Protein AF-A0A2D4M1J5-F1 (afdb_monomer_lite)

Organism: NCBI:txid129469

Radius of gyration: 21.02 Å; chains: 1; bounding box: 48×30×60 Å

Secondary structure (DSSP, 8-state):
--SSPEETTTEESS--TTEESTTS-EEPTTEEEE-GGG-EEEE---TTS-S-B-TTT--B---BTTEESTTS-EE-GGGTEEE-TTSS-EEEEPPTT--------SGGGTT--B--EE---S-TTS--------SS-----

Sequence (141 aa):
NGHSTCINGNVCDQCKNLTTGKQCEACMPGYYGDPTNGGQCTACTCSGHANICHMQTGKCFCTTKGIKGDQCQLCDSENRYLGNPLRGTCYYSLLIDYQFTFSLLQEDDRHHTAINFIANPEQSNKNLDISINASNNFNLN

pLDDT: mean 90.57, std 8.72, range [58.41, 98.25]

Structure (mmCIF, N/CA/C/O backbone):
data_AF-A0A2D4M1J5-F1
#
_entry.id   AF-A0A2D4M1J5-F1
#
loop_
_atom_site.group_PDB
_atom_site.id
_atom_site.type_symbol
_atom_site.label_atom_id
_atom_site.label_alt_id
_atom_site.label_comp_id
_atom_site.label_asym_id
_atom_site.label_entity_id
_atom_site.label_seq_id
_atom_site.pdbx_PDB_ins_code
_atom_site.Cartn_x
_atom_site.Cartn_y
_atom_site.Cartn_z
_atom_site.occupancy
_atom_site.B_iso_or_equiv
_atom_site.auth_seq_id
_atom_site.auth_comp_id
_atom_site.auth_asym_id
_atom_site.auth_atom_id
_atom_site.pdbx_PDB_model_num
ATOM 1 N N . ASN A 1 1 ? 18.818 0.839 -21.828 1.00 90.62 1 ASN A N 1
ATOM 2 C CA . ASN A 1 1 ? 18.581 -0.384 -21.026 1.00 90.62 1 ASN A CA 1
ATOM 3 C C . ASN A 1 1 ? 17.870 -1.525 -21.761 1.00 90.62 1 ASN A C 1
ATOM 5 O O . ASN A 1 1 ? 17.523 -2.501 -21.125 1.00 90.62 1 ASN A O 1
ATOM 9 N N . GLY A 1 2 ? 17.682 -1.475 -23.089 1.00 93.31 2 GLY A N 1
ATOM 10 C CA . GLY A 1 2 ? 17.099 -2.607 -23.836 1.00 93.31 2 GLY A CA 1
ATOM 11 C C . GLY A 1 2 ? 15.567 -2.707 -23.801 1.00 93.31 2 GLY A C 1
ATOM 12 O O . GLY A 1 2 ? 15.004 -3.599 -24.419 1.00 93.31 2 GLY A O 1
ATOM 13 N N . HIS A 1 3 ? 14.885 -1.767 -23.143 1.00 95.25 3 HIS A N 1
ATOM 14 C CA . HIS A 1 3 ? 13.422 -1.756 -23.003 1.00 95.25 3 HIS A CA 1
ATOM 15 C C . HIS A 1 3 ? 12.696 -0.822 -23.976 1.00 95.25 3 HIS A C 1
ATOM 17 O O . HIS A 1 3 ? 11.487 -0.636 -23.871 1.00 95.25 3 HIS A O 1
ATOM 23 N N . SER A 1 4 ? 13.407 -0.197 -24.913 1.00 95.62 4 SER A N 1
ATOM 24 C CA . SER A 1 4 ? 12.814 0.668 -25.934 1.00 95.62 4 SER A CA 1
ATOM 25 C C . SER A 1 4 ? 13.796 0.933 -27.073 1.00 95.62 4 SER A C 1
ATOM 27 O O . SER A 1 4 ? 14.985 0.622 -26.973 1.00 95.62 4 SER A O 1
ATOM 29 N N . THR A 1 5 ? 13.294 1.554 -28.134 1.00 93.88 5 THR A N 1
ATOM 30 C CA . THR A 1 5 ? 14.084 2.208 -29.179 1.00 93.88 5 THR A CA 1
ATOM 31 C C . THR A 1 5 ? 14.416 3.645 -28.771 1.00 93.88 5 THR A C 1
ATOM 33 O O . THR A 1 5 ? 13.634 4.296 -28.078 1.00 93.88 5 THR A O 1
ATOM 36 N N . CYS A 1 6 ? 15.572 4.158 -29.202 1.00 92.81 6 CYS A N 1
ATOM 37 C CA . CYS A 1 6 ? 16.001 5.517 -28.873 1.00 92.81 6 CYS A CA 1
ATOM 38 C C . CYS A 1 6 ? 15.590 6.533 -29.945 1.00 92.81 6 CYS A C 1
ATOM 40 O O . CYS A 1 6 ? 15.810 6.319 -31.136 1.00 92.81 6 CYS A O 1
ATOM 42 N N . ILE A 1 7 ? 15.102 7.682 -29.494 1.00 92.06 7 ILE A N 1
ATOM 43 C CA . ILE A 1 7 ? 15.001 8.932 -30.244 1.00 92.06 7 ILE A CA 1
ATOM 44 C C . ILE A 1 7 ? 16.207 9.813 -29.898 1.00 92.06 7 ILE A C 1
ATOM 46 O O . ILE A 1 7 ? 16.602 9.939 -28.737 1.00 92.06 7 ILE A O 1
ATOM 50 N N . ASN A 1 8 ? 16.829 10.413 -30.917 1.00 86.38 8 ASN A N 1
ATOM 51 C CA . ASN A 1 8 ? 17.991 11.306 -30.772 1.00 86.38 8 ASN A CA 1
ATOM 52 C C . ASN A 1 8 ? 19.175 10.699 -29.982 1.00 86.38 8 ASN A C 1
ATOM 54 O O . ASN A 1 8 ? 19.912 11.412 -29.305 1.00 86.38 8 ASN A O 1
ATOM 58 N N . GLY A 1 9 ? 19.341 9.374 -30.029 1.00 82.88 9 GLY A N 1
ATOM 59 C CA . GLY A 1 9 ? 20.465 8.640 -29.432 1.00 82.88 9 GLY A CA 1
ATOM 60 C C . GLY A 1 9 ? 20.408 8.418 -27.914 1.00 82.88 9 GLY A C 1
ATOM 61 O O . GLY A 1 9 ? 20.893 7.387 -27.461 1.00 82.88 9 GLY A O 1
ATOM 62 N N . ASN A 1 10 ? 19.778 9.310 -27.138 1.00 86.44 10 ASN A N 1
ATOM 63 C CA . ASN A 1 10 ? 19.905 9.317 -25.667 1.00 86.44 10 ASN A CA 1
ATOM 64 C C . ASN A 1 10 ? 18.586 9.255 -24.881 1.00 86.44 10 ASN A C 1
ATOM 66 O O . ASN A 1 10 ? 18.630 9.170 -23.650 1.00 86.44 10 ASN A O 1
ATOM 70 N N . VAL A 1 11 ? 17.436 9.315 -25.555 1.00 93.88 11 VAL A N 1
ATOM 71 C CA . VAL A 1 11 ? 16.108 9.244 -24.929 1.00 93.88 11 VAL A CA 1
ATOM 72 C C . VAL A 1 11 ? 15.339 8.084 -25.547 1.00 93.88 11 VAL A C 1
ATOM 74 O O . VAL A 1 11 ? 15.359 7.903 -26.759 1.00 93.88 11 VAL A O 1
ATOM 77 N N . CYS A 1 12 ? 14.681 7.276 -24.731 1.00 94.31 12 CYS A N 1
ATOM 78 C CA . CYS A 1 12 ? 13.797 6.214 -25.185 1.00 94.31 12 CYS A CA 1
ATOM 79 C C . CYS A 1 12 ? 12.442 6.790 -25.612 1.00 94.31 12 CYS A C 1
ATOM 81 O O . CYS A 1 12 ? 11.913 7.674 -24.945 1.00 94.31 12 CYS A O 1
ATOM 83 N N . ASP A 1 13 ? 11.887 6.279 -26.712 1.00 93.94 13 ASP A N 1
ATOM 84 C CA . ASP A 1 13 ? 10.590 6.722 -27.241 1.00 93.94 13 ASP A CA 1
ATOM 85 C C . ASP A 1 13 ? 9.433 6.279 -26.329 1.00 93.94 13 ASP A C 1
ATOM 87 O O . ASP A 1 13 ? 8.731 7.097 -25.738 1.00 93.94 13 ASP A O 1
ATOM 91 N N . GLN A 1 14 ? 9.287 4.964 -26.134 1.00 94.88 14 GLN A N 1
ATOM 92 C CA . GLN A 1 14 ? 8.282 4.382 -25.241 1.00 94.88 14 GLN A CA 1
ATOM 93 C C . GLN A 1 14 ? 8.851 3.181 -24.493 1.00 94.88 14 GLN A C 1
ATOM 95 O O . GLN A 1 14 ? 9.169 2.151 -25.099 1.00 94.88 14 GLN A O 1
ATOM 100 N N . CYS A 1 15 ? 8.989 3.303 -23.175 1.00 95.88 15 CYS A N 1
ATOM 101 C CA . CYS A 1 15 ? 9.486 2.218 -22.338 1.00 95.88 15 CYS A CA 1
ATOM 102 C C . CYS A 1 15 ? 8.524 1.025 -22.305 1.00 95.88 15 CYS A C 1
ATOM 104 O O . CYS A 1 15 ? 7.307 1.179 -22.208 1.00 95.88 15 CYS A O 1
ATOM 106 N N . LYS A 1 16 ? 9.092 -0.181 -22.392 1.00 96.06 16 LYS A N 1
ATOM 107 C CA . LYS A 1 16 ? 8.394 -1.471 -22.305 1.00 96.06 16 LYS A CA 1
ATOM 108 C C . LYS A 1 16 ? 8.832 -2.215 -21.041 1.00 96.06 16 LYS A C 1
ATOM 110 O O . LYS A 1 16 ? 9.585 -1.687 -20.231 1.00 96.06 16 LYS A O 1
ATOM 115 N N . ASN A 1 17 ? 8.347 -3.441 -20.844 1.00 96.44 17 ASN A N 1
ATOM 116 C CA . ASN A 1 17 ? 8.742 -4.302 -19.718 1.00 96.44 17 ASN A CA 1
ATOM 117 C C . ASN A 1 17 ? 8.581 -3.649 -18.333 1.00 96.44 17 ASN A C 1
ATOM 119 O O . ASN A 1 17 ? 9.387 -3.892 -17.443 1.00 96.44 17 ASN A O 1
ATOM 123 N N . LEU A 1 18 ? 7.524 -2.846 -18.149 1.00 97.31 18 LEU A N 1
ATOM 124 C CA . LEU A 1 18 ? 7.174 -2.252 -16.851 1.00 97.31 18 LEU A CA 1
ATOM 125 C C . LEU A 1 18 ? 8.237 -1.259 -16.342 1.00 97.31 18 LEU A C 1
ATOM 127 O O . LEU A 1 18 ? 8.385 -1.048 -15.138 1.00 97.31 18 LEU A O 1
ATOM 131 N N . THR A 1 19 ? 8.968 -0.637 -17.271 1.00 97.12 19 THR A N 1
ATOM 132 C CA . THR A 1 19 ? 10.009 0.354 -16.987 1.00 97.12 19 THR A CA 1
ATOM 133 C C . THR A 1 19 ? 9.559 1.778 -17.306 1.00 97.12 19 THR A C 1
ATOM 135 O O . THR A 1 19 ? 8.595 2.009 -18.035 1.00 97.12 19 THR A O 1
ATOM 138 N N . THR A 1 20 ? 10.259 2.750 -16.737 1.00 96.00 20 THR A N 1
ATOM 139 C CA . THR A 1 20 ? 10.050 4.187 -16.901 1.00 96.00 20 THR A CA 1
ATOM 140 C C . THR A 1 20 ? 11.387 4.927 -16.794 1.00 96.00 20 THR A C 1
ATOM 142 O O . THR A 1 20 ? 12.423 4.327 -16.499 1.00 96.00 20 THR A O 1
ATOM 145 N N . GLY A 1 21 ? 11.368 6.236 -17.031 1.00 94.44 21 GLY A N 1
ATOM 146 C CA . GLY A 1 21 ? 12.560 7.082 -17.086 1.00 94.44 21 GLY A CA 1
ATOM 147 C C . GLY A 1 21 ? 12.994 7.389 -18.517 1.00 94.44 21 GLY A C 1
ATOM 148 O O . GLY A 1 21 ? 12.448 6.858 -19.485 1.00 94.44 21 GLY A O 1
ATOM 149 N N . LYS A 1 22 ? 13.973 8.287 -18.666 1.00 94.81 22 LYS A N 1
ATOM 150 C CA . LYS A 1 22 ? 14.402 8.769 -19.994 1.00 94.81 22 LYS A CA 1
ATOM 151 C C . LYS A 1 22 ? 15.084 7.680 -20.813 1.00 94.81 22 LYS A C 1
ATOM 153 O O . LYS A 1 22 ? 15.103 7.768 -22.034 1.00 94.81 22 LYS A O 1
ATOM 158 N N . GLN A 1 23 ? 15.662 6.689 -20.153 1.00 95.12 23 GLN A N 1
ATOM 159 C CA . GLN A 1 23 ? 16.407 5.577 -20.734 1.00 95.12 23 GLN A CA 1
ATOM 160 C C . GLN A 1 23 ? 15.829 4.222 -20.307 1.00 95.12 23 GLN A C 1
ATOM 162 O O . GLN A 1 23 ? 16.497 3.187 -20.454 1.00 95.12 23 GLN A O 1
ATOM 167 N N . CYS A 1 24 ? 14.599 4.223 -19.780 1.00 96.00 24 CYS A N 1
ATOM 168 C CA . CYS A 1 24 ? 13.944 3.056 -19.202 1.00 96.00 24 CYS A CA 1
ATOM 169 C C . CYS A 1 24 ? 14.791 2.408 -18.092 1.00 96.00 24 CYS A C 1
ATOM 171 O O . CYS A 1 24 ? 15.005 1.198 -18.075 1.00 96.00 24 CYS A O 1
ATOM 173 N N . GLU A 1 25 ? 15.374 3.249 -17.242 1.00 94.94 25 GLU A N 1
ATOM 174 C CA . GLU A 1 25 ? 16.341 2.916 -16.193 1.00 94.94 25 GLU A CA 1
ATOM 175 C C . GLU A 1 25 ? 15.702 2.610 -14.831 1.00 94.94 25 GLU A C 1
ATOM 177 O O . GLU A 1 25 ? 16.400 2.199 -13.908 1.00 94.94 25 GLU A O 1
ATOM 182 N N . ALA A 1 26 ? 14.391 2.804 -14.693 1.00 96.38 26 ALA A N 1
ATOM 183 C CA . ALA A 1 26 ? 13.652 2.582 -13.456 1.00 96.38 26 ALA A CA 1
ATOM 184 C C . ALA A 1 26 ? 12.416 1.711 -13.700 1.00 96.38 26 ALA A C 1
ATOM 186 O O . ALA A 1 26 ? 11.881 1.682 -14.805 1.00 96.38 26 ALA A O 1
ATOM 187 N N . CYS A 1 27 ? 11.926 1.030 -12.668 1.00 97.94 27 CYS A N 1
ATOM 188 C CA . CYS A 1 27 ? 10.625 0.368 -12.728 1.00 97.94 27 CYS A CA 1
ATOM 189 C C . CYS A 1 27 ? 9.482 1.382 -12.585 1.00 97.94 27 CYS A C 1
ATOM 191 O O . CYS A 1 27 ? 9.610 2.393 -11.889 1.00 97.94 27 CYS A O 1
ATOM 193 N N . MET A 1 28 ? 8.357 1.123 -13.253 1.00 97.25 28 MET A N 1
ATOM 194 C CA . MET A 1 28 ? 7.131 1.911 -13.090 1.00 97.25 28 MET A CA 1
ATOM 195 C C . MET A 1 28 ? 6.616 1.845 -11.638 1.00 97.25 28 MET A C 1
ATOM 197 O O . MET A 1 28 ? 6.840 0.840 -10.962 1.00 97.25 28 MET A O 1
ATOM 201 N N . PRO A 1 29 ? 5.869 2.856 -11.149 1.00 96.38 29 PRO A N 1
ATOM 202 C CA . PRO A 1 29 ? 5.198 2.769 -9.852 1.00 96.38 29 PRO A CA 1
ATOM 203 C C . PRO A 1 29 ? 4.342 1.500 -9.739 1.00 96.38 29 PRO A C 1
ATOM 205 O O . PRO A 1 29 ? 3.593 1.174 -10.659 1.00 96.38 29 PRO A O 1
ATOM 208 N N . GLY A 1 30 ? 4.464 0.787 -8.617 1.00 97.44 30 GLY A N 1
ATOM 209 C CA . GLY A 1 30 ? 3.832 -0.526 -8.427 1.00 97.44 30 GLY A CA 1
ATOM 210 C C . GLY A 1 30 ? 4.672 -1.714 -8.911 1.00 97.44 30 GLY A C 1
ATOM 211 O O . GLY A 1 30 ? 4.234 -2.859 -8.795 1.00 97.44 30 GLY A O 1
ATOM 212 N N . TYR A 1 31 ? 5.892 -1.462 -9.392 1.00 98.12 31 TYR A N 1
ATOM 213 C CA . TYR A 1 31 ? 6.861 -2.479 -9.786 1.00 98.12 31 TYR A CA 1
ATOM 214 C C . TYR A 1 31 ? 8.237 -2.187 -9.181 1.00 98.12 31 TYR A C 1
ATOM 216 O O . TYR A 1 31 ? 8.577 -1.033 -8.909 1.00 98.12 31 TYR A O 1
ATOM 224 N N . TYR A 1 32 ? 9.039 -3.232 -8.985 1.00 98.25 32 TYR A N 1
ATOM 225 C CA . TYR A 1 32 ? 10.384 -3.126 -8.429 1.00 98.25 32 TYR A CA 1
ATOM 226 C C . TYR A 1 32 ? 11.385 -4.070 -9.099 1.00 98.25 32 TYR A C 1
ATOM 228 O O . TYR A 1 32 ? 11.005 -5.089 -9.678 1.00 98.25 32 TYR A O 1
ATOM 236 N N . GLY A 1 33 ? 12.667 -3.729 -9.001 1.00 97.19 33 GLY A N 1
ATOM 237 C CA . GLY A 1 33 ? 13.775 -4.511 -9.538 1.00 97.19 33 GLY A CA 1
ATOM 238 C C . GLY A 1 33 ? 14.897 -3.619 -10.059 1.00 97.19 33 GLY A C 1
ATOM 239 O O . GLY A 1 33 ? 14.938 -2.419 -9.786 1.00 97.19 33 GLY A O 1
ATOM 240 N N . ASP A 1 34 ? 15.793 -4.222 -10.833 1.00 96.81 34 ASP A N 1
ATOM 241 C CA . ASP A 1 34 ? 16.838 -3.518 -11.569 1.00 96.81 34 ASP A CA 1
ATOM 242 C C . ASP A 1 34 ? 16.622 -3.755 -13.074 1.00 96.81 34 ASP A C 1
ATOM 244 O O . ASP A 1 34 ? 16.853 -4.869 -13.550 1.00 96.81 34 ASP A O 1
ATOM 248 N N . PRO A 1 35 ? 16.133 -2.752 -13.827 1.00 95.88 35 PRO A N 1
ATOM 249 C CA . PRO A 1 35 ? 15.925 -2.861 -15.269 1.00 95.88 35 PRO A CA 1
ATOM 250 C C . PRO A 1 35 ? 17.184 -2.535 -16.083 1.00 95.88 35 PRO A C 1
ATOM 252 O O . PRO A 1 35 ? 17.145 -2.498 -17.314 1.00 95.88 35 PRO A O 1
ATOM 255 N N . THR A 1 36 ? 18.318 -2.238 -15.449 1.00 94.75 36 THR A N 1
ATOM 256 C CA . THR A 1 36 ? 19.525 -1.910 -16.207 1.00 94.75 36 THR A CA 1
ATOM 257 C C . THR A 1 36 ? 20.011 -3.116 -17.011 1.00 94.75 36 THR A C 1
ATOM 259 O O . THR A 1 36 ? 19.798 -4.270 -16.647 1.00 94.75 36 THR A O 1
ATOM 262 N N . ASN A 1 37 ? 20.632 -2.855 -18.165 1.00 93.56 37 ASN A N 1
ATOM 263 C CA . ASN A 1 37 ? 21.205 -3.898 -19.030 1.00 93.56 37 ASN A CA 1
ATOM 264 C C . ASN A 1 37 ? 20.236 -5.038 -19.425 1.00 93.56 37 ASN A C 1
ATOM 266 O O . ASN A 1 37 ? 20.665 -6.174 -19.617 1.00 93.56 37 ASN A O 1
ATOM 270 N N . GLY A 1 38 ? 18.941 -4.745 -19.586 1.00 92.19 38 GLY A N 1
ATOM 271 C CA . GLY A 1 38 ? 17.928 -5.743 -19.950 1.00 92.19 38 GLY A CA 1
ATOM 272 C C . GLY A 1 38 ? 17.386 -6.548 -18.765 1.00 92.19 38 GLY A C 1
ATOM 273 O O . GLY A 1 38 ? 16.747 -7.585 -18.975 1.00 92.19 38 GLY A O 1
ATOM 274 N N . GLY A 1 39 ? 17.635 -6.082 -17.538 1.00 95.62 39 GLY A N 1
ATOM 275 C CA . GLY A 1 39 ? 17.029 -6.608 -16.322 1.00 95.62 39 GLY A CA 1
ATOM 276 C C . GLY A 1 39 ? 15.500 -6.503 -16.314 1.00 95.62 39 GLY A C 1
ATOM 277 O O . GLY A 1 39 ? 14.867 -6.153 -17.308 1.00 95.62 39 GLY A O 1
ATOM 278 N N . GLN A 1 40 ? 14.866 -6.887 -15.211 1.00 95.31 40 GLN A N 1
ATOM 279 C CA . GLN A 1 40 ? 13.413 -7.078 -15.171 1.00 95.31 40 GLN A CA 1
ATOM 280 C C . GLN A 1 40 ? 12.785 -6.384 -13.968 1.00 95.31 40 GLN A C 1
ATOM 282 O O . GLN A 1 40 ? 13.354 -6.344 -12.878 1.00 95.31 40 GLN A O 1
ATOM 287 N N . CYS A 1 41 ? 11.566 -5.897 -14.178 1.00 97.81 41 CYS A N 1
ATOM 288 C CA . CYS A 1 41 ? 10.712 -5.340 -13.142 1.00 97.81 41 CYS A CA 1
ATOM 289 C C . CYS A 1 41 ? 9.606 -6.336 -12.786 1.00 97.81 41 CYS A C 1
ATOM 291 O O . CYS A 1 41 ? 8.980 -6.931 -13.664 1.00 97.81 41 CYS A O 1
ATOM 293 N N . THR A 1 42 ? 9.347 -6.491 -11.491 1.00 97.12 42 THR A N 1
ATOM 294 C CA . THR A 1 42 ? 8.327 -7.393 -10.942 1.00 97.12 42 THR A CA 1
ATOM 295 C C . THR A 1 42 ? 7.269 -6.588 -10.201 1.00 97.12 42 THR A C 1
ATOM 297 O O . THR A 1 42 ? 7.582 -5.568 -9.592 1.00 97.12 42 THR A O 1
ATOM 300 N N . ALA A 1 43 ? 6.008 -7.016 -10.257 1.00 97.69 43 ALA A N 1
ATOM 301 C CA . ALA A 1 43 ? 4.925 -6.345 -9.544 1.00 97.69 43 ALA A CA 1
ATOM 302 C C . ALA A 1 43 ? 5.137 -6.395 -8.023 1.00 97.69 43 ALA A C 1
ATOM 304 O O . ALA A 1 43 ? 5.553 -7.418 -7.472 1.00 97.69 43 ALA A O 1
ATOM 305 N N . CYS A 1 44 ? 4.817 -5.299 -7.335 1.00 97.62 44 CYS A N 1
ATOM 306 C CA . CYS A 1 44 ? 4.796 -5.271 -5.877 1.00 97.62 44 CYS A CA 1
ATOM 307 C C . CYS A 1 44 ? 3.788 -6.302 -5.341 1.00 97.62 44 CYS A C 1
ATOM 309 O O . CYS A 1 44 ? 2.672 -6.416 -5.846 1.00 97.62 44 CYS A O 1
ATOM 311 N N . THR A 1 45 ? 4.154 -7.016 -4.278 1.00 97.12 45 THR A N 1
ATOM 312 C CA . THR A 1 45 ? 3.253 -7.949 -3.585 1.00 97.12 45 THR A CA 1
ATOM 313 C C . THR A 1 45 ? 3.051 -7.461 -2.159 1.00 97.12 45 THR A C 1
ATOM 315 O O . THR A 1 45 ? 3.902 -7.684 -1.307 1.00 97.12 45 THR A O 1
ATOM 318 N N . CYS A 1 46 ? 1.937 -6.771 -1.906 1.00 97.75 46 CYS A N 1
ATOM 319 C CA . CYS A 1 46 ? 1.705 -6.049 -0.648 1.00 97.75 46 CYS A CA 1
ATOM 320 C C . CYS A 1 46 ? 0.475 -6.533 0.130 1.00 97.75 46 CYS A C 1
ATOM 322 O O . CYS A 1 46 ? -0.175 -5.746 0.815 1.00 97.75 46 CYS A O 1
ATOM 324 N N . SER A 1 47 ? 0.107 -7.807 -0.020 1.00 97.38 47 SER A N 1
ATOM 325 C CA . SER A 1 47 ? -0.999 -8.442 0.720 1.00 97.38 47 SER A CA 1
ATOM 326 C C . SER A 1 47 ? -2.346 -7.699 0.649 1.00 97.38 47 SER A C 1
ATOM 328 O O . SER A 1 47 ? -3.161 -7.819 1.554 1.00 97.38 47 SER A O 1
ATOM 330 N N . GLY A 1 48 ? -2.584 -6.907 -0.404 1.00 96.31 48 GLY A N 1
ATOM 331 C CA . GLY A 1 48 ? -3.789 -6.078 -0.553 1.00 96.31 48 GLY A CA 1
ATOM 332 C C . GLY A 1 48 ? -3.793 -4.768 0.250 1.00 96.31 48 GLY A C 1
ATOM 333 O O . GLY A 1 48 ? -4.756 -4.015 0.161 1.00 96.31 48 GLY A O 1
ATOM 334 N N . HIS A 1 49 ? -2.719 -4.465 0.986 1.00 96.94 49 HIS A N 1
ATOM 335 C CA . HIS A 1 49 ? -2.603 -3.293 1.872 1.00 96.94 49 HIS A CA 1
ATOM 336 C C . HIS A 1 49 ? -1.674 -2.198 1.334 1.00 96.94 49 HIS A C 1
ATOM 338 O O . HIS A 1 49 ? -1.362 -1.244 2.044 1.00 96.94 49 HIS A O 1
ATOM 344 N N . ALA A 1 50 ? -1.208 -2.334 0.091 1.00 96.81 50 ALA A N 1
ATOM 345 C CA . ALA A 1 50 ? -0.581 -1.273 -0.690 1.00 96.81 50 ALA A CA 1
ATOM 346 C C . ALA A 1 50 ? -0.585 -1.634 -2.181 1.00 96.81 50 ALA A C 1
ATOM 348 O O . ALA A 1 50 ? -0.625 -2.807 -2.545 1.00 96.81 50 ALA A O 1
ATOM 349 N N . ASN A 1 51 ? -0.477 -0.619 -3.038 1.00 95.62 51 ASN A N 1
ATOM 350 C CA . ASN A 1 51 ? -0.285 -0.795 -4.485 1.00 95.62 51 ASN A CA 1
ATOM 351 C C . ASN A 1 51 ? 1.081 -0.288 -4.965 1.00 95.62 51 ASN A C 1
ATOM 353 O O . ASN A 1 51 ? 1.460 -0.515 -6.109 1.00 95.62 51 ASN A O 1
ATOM 357 N N . ILE A 1 52 ? 1.812 0.426 -4.106 1.00 96.00 52 ILE A N 1
ATOM 358 C CA . ILE A 1 52 ? 3.110 1.020 -4.419 1.00 96.00 52 ILE A CA 1
ATOM 359 C C . ILE A 1 52 ? 4.130 0.478 -3.419 1.00 96.00 52 ILE A C 1
ATOM 361 O O . ILE A 1 52 ? 3.857 0.366 -2.222 1.00 96.00 52 ILE A O 1
ATOM 365 N N . CYS A 1 53 ? 5.312 0.153 -3.925 1.00 96.81 53 CYS A N 1
ATOM 366 C CA . CYS A 1 53 ? 6.457 -0.268 -3.140 1.00 96.81 53 CYS A CA 1
ATOM 367 C C . CYS A 1 53 ? 7.720 0.453 -3.611 1.00 96.81 53 CYS A C 1
ATOM 369 O O . CYS A 1 53 ? 7.733 1.123 -4.648 1.00 96.81 53 CYS A O 1
ATOM 371 N N . HIS A 1 54 ? 8.787 0.327 -2.834 1.00 96.25 54 HIS A N 1
ATOM 372 C CA . HIS A 1 54 ? 10.086 0.873 -3.176 1.00 96.25 54 HIS A CA 1
ATOM 373 C C . HIS A 1 54 ? 10.632 0.209 -4.451 1.00 96.25 54 HIS A C 1
ATOM 375 O O . HIS A 1 54 ? 10.809 -1.008 -4.502 1.00 96.25 54 HIS A O 1
ATOM 381 N N . MET A 1 55 ? 10.947 1.024 -5.460 1.00 94.94 55 MET A N 1
ATOM 382 C CA . MET A 1 55 ? 11.263 0.600 -6.834 1.00 94.94 55 MET A CA 1
ATOM 383 C C . MET A 1 55 ? 12.477 -0.332 -6.986 1.00 94.94 55 MET A C 1
ATOM 385 O O . MET A 1 55 ? 12.631 -0.954 -8.028 1.00 94.94 55 MET A O 1
ATOM 389 N N . GLN A 1 56 ? 13.341 -0.445 -5.977 1.00 92.94 56 GLN A N 1
ATOM 390 C CA . GLN A 1 56 ? 14.510 -1.340 -6.013 1.00 92.94 56 GLN A CA 1
ATOM 391 C C . GLN A 1 56 ? 14.348 -2.560 -5.105 1.00 92.94 56 GLN A C 1
ATOM 393 O O . GLN A 1 56 ? 14.775 -3.654 -5.451 1.00 92.94 56 GLN A O 1
ATOM 398 N N . THR A 1 57 ? 13.737 -2.382 -3.932 1.00 95.88 57 THR A N 1
ATOM 399 C CA . THR A 1 57 ? 13.722 -3.409 -2.877 1.00 95.88 57 THR A CA 1
ATOM 400 C C . THR A 1 57 ? 12.406 -4.171 -2.812 1.00 95.88 57 THR A C 1
ATOM 402 O O . THR A 1 57 ? 12.355 -5.232 -2.203 1.00 95.88 57 THR A O 1
ATOM 405 N N . GLY A 1 58 ? 11.333 -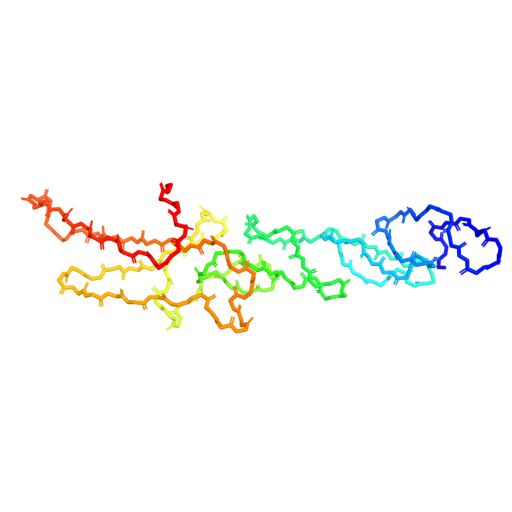3.632 -3.395 1.00 96.62 58 GLY A N 1
ATOM 406 C CA . GLY A 1 58 ? 10.000 -4.226 -3.318 1.00 96.62 58 GLY A CA 1
ATOM 407 C C . GLY A 1 58 ? 9.277 -3.986 -1.995 1.00 96.62 58 GLY A C 1
ATOM 408 O O . GLY A 1 58 ? 8.141 -4.428 -1.844 1.00 96.62 58 GLY A O 1
ATOM 409 N N . LYS A 1 59 ? 9.889 -3.260 -1.047 1.00 97.19 59 LYS A N 1
ATOM 410 C CA . LYS A 1 59 ? 9.285 -2.965 0.256 1.00 97.19 59 LYS A CA 1
ATOM 411 C C . LYS A 1 59 ? 8.052 -2.077 0.101 1.00 97.19 59 LYS A C 1
ATOM 413 O O . LYS A 1 59 ? 8.147 -0.965 -0.419 1.00 97.19 59 LYS A O 1
ATOM 418 N N . CYS A 1 60 ? 6.908 -2.570 0.546 1.00 97.31 60 CYS A N 1
ATOM 419 C CA . CYS A 1 60 ? 5.617 -1.923 0.379 1.00 97.31 60 CYS A CA 1
ATOM 420 C C . CYS A 1 60 ? 5.444 -0.685 1.259 1.00 97.31 60 CYS A C 1
ATOM 422 O O . CYS A 1 60 ? 5.883 -0.637 2.409 1.00 97.31 60 CYS A O 1
ATOM 424 N N . PHE A 1 61 ? 4.730 0.299 0.718 1.00 96.19 61 PHE A N 1
ATOM 425 C CA . PHE A 1 61 ? 4.277 1.468 1.458 1.00 96.19 61 PHE A CA 1
ATOM 426 C C . PHE A 1 61 ? 2.858 1.214 1.979 1.00 96.19 61 PHE A C 1
ATOM 428 O O . PHE A 1 61 ? 1.880 1.551 1.312 1.00 96.19 61 PHE A O 1
ATOM 435 N N . CYS A 1 62 ? 2.747 0.547 3.132 1.00 96.06 62 CYS A N 1
ATOM 436 C CA . CYS A 1 62 ? 1.461 0.119 3.692 1.00 96.06 62 CYS A CA 1
ATOM 437 C C . CYS A 1 62 ? 0.516 1.303 3.927 1.00 96.06 62 CYS A C 1
ATOM 439 O O . CYS A 1 62 ? 0.908 2.322 4.492 1.00 96.06 62 CYS A O 1
ATOM 441 N N . THR A 1 63 ? -0.747 1.165 3.525 1.00 95.62 63 THR A N 1
ATOM 442 C CA . THR A 1 63 ? -1.715 2.274 3.545 1.00 95.62 63 THR A CA 1
ATOM 443 C C . THR A 1 63 ? -2.596 2.306 4.789 1.00 95.62 63 THR A C 1
ATOM 445 O O . THR A 1 63 ? -3.282 3.294 5.030 1.00 95.62 63 THR A O 1
ATOM 448 N N . THR A 1 64 ? -2.566 1.262 5.614 1.00 94.88 64 THR A N 1
ATOM 449 C CA . THR A 1 64 ? -3.350 1.195 6.853 1.00 94.88 64 THR A CA 1
ATOM 450 C C . THR A 1 64 ? -2.425 1.258 8.062 1.00 94.88 64 THR A C 1
ATOM 452 O O . THR A 1 64 ? -1.507 0.439 8.176 1.00 94.88 64 THR A O 1
ATOM 455 N N . LYS A 1 65 ? -2.668 2.204 8.979 1.00 93.94 65 LYS A N 1
ATOM 456 C CA . LYS A 1 65 ? -1.883 2.333 10.214 1.00 93.94 65 LYS A CA 1
ATOM 457 C C . LYS A 1 65 ? -1.992 1.044 11.031 1.00 93.94 65 LYS A C 1
ATOM 459 O O . LYS A 1 65 ? -3.077 0.488 11.191 1.00 93.94 65 LYS A O 1
ATOM 464 N N . GLY A 1 66 ? -0.855 0.575 11.536 1.00 94.94 66 GLY A N 1
ATOM 465 C CA . GLY A 1 66 ? -0.766 -0.676 12.287 1.00 94.94 66 GLY A CA 1
ATOM 466 C C . GLY A 1 66 ? -0.578 -1.933 11.439 1.00 94.94 66 GLY A C 1
ATOM 467 O O . GLY A 1 66 ? -0.463 -3.017 12.009 1.00 94.94 66 GLY A O 1
ATOM 468 N N . ILE A 1 67 ? -0.506 -1.812 10.109 1.00 96.94 67 ILE A N 1
ATOM 469 C CA . ILE A 1 67 ? -0.010 -2.873 9.223 1.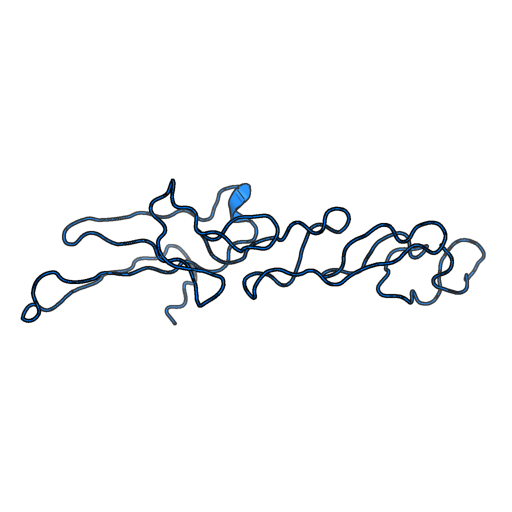00 96.94 67 ILE A CA 1
ATOM 470 C C . ILE A 1 67 ? 1.450 -2.579 8.873 1.00 96.94 67 ILE A C 1
ATOM 472 O O . ILE A 1 67 ? 1.784 -1.470 8.457 1.00 96.94 67 I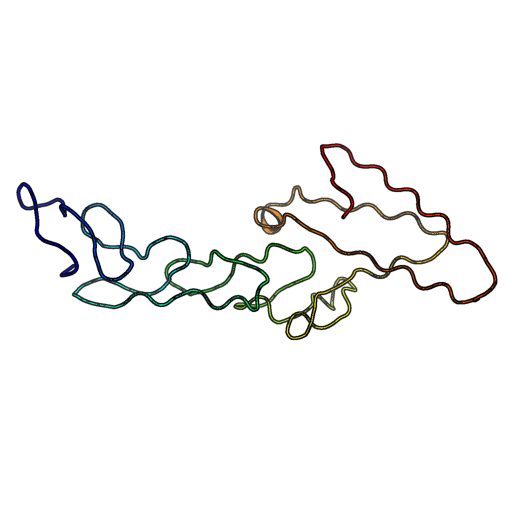LE A O 1
ATOM 476 N N . LYS A 1 68 ? 2.319 -3.580 9.026 1.00 95.56 68 LYS A N 1
ATOM 477 C CA . LYS A 1 68 ? 3.764 -3.482 8.790 1.00 95.56 68 LYS A CA 1
ATOM 478 C C . LYS A 1 68 ? 4.336 -4.719 8.089 1.00 95.56 68 LYS A C 1
ATOM 480 O O . LYS A 1 68 ? 3.626 -5.676 7.778 1.00 95.56 68 LYS A O 1
ATOM 485 N N . GLY A 1 69 ? 5.649 -4.695 7.870 1.00 95.69 69 GLY A N 1
ATOM 486 C CA . GLY A 1 69 ? 6.400 -5.726 7.151 1.00 95.69 69 GLY A CA 1
ATOM 487 C C . GLY A 1 69 ? 6.603 -5.372 5.679 1.00 95.69 69 GLY A C 1
ATOM 488 O O . GLY A 1 69 ? 5.899 -4.526 5.132 1.00 95.69 69 GLY A O 1
ATOM 489 N N . ASP A 1 70 ? 7.575 -6.017 5.034 1.00 96.62 70 ASP A N 1
ATOM 490 C CA . ASP A 1 70 ? 7.974 -5.657 3.666 1.00 96.62 70 ASP A CA 1
ATOM 491 C C . ASP A 1 70 ? 6.869 -5.864 2.626 1.00 96.62 70 ASP A C 1
ATOM 493 O O . ASP A 1 70 ? 6.879 -5.209 1.589 1.00 96.62 70 ASP A O 1
ATOM 497 N N . GLN A 1 71 ? 5.896 -6.723 2.927 1.00 97.56 71 GLN A N 1
ATOM 498 C CA . GLN A 1 71 ? 4.737 -7.033 2.092 1.00 97.56 71 GLN A CA 1
ATOM 499 C C . GLN A 1 71 ? 3.415 -6.688 2.795 1.00 97.56 71 GLN A C 1
ATOM 501 O O . GLN A 1 71 ? 2.366 -7.218 2.424 1.00 97.56 71 GLN A O 1
ATOM 506 N N . CYS A 1 72 ? 3.452 -5.834 3.826 1.00 97.69 72 CYS A N 1
ATOM 507 C CA . CYS A 1 72 ? 2.290 -5.473 4.646 1.00 97.69 72 CYS A CA 1
ATOM 508 C C . CYS A 1 72 ? 1.551 -6.693 5.231 1.00 97.69 72 CYS A C 1
ATOM 510 O O . CYS A 1 72 ? 0.322 -6.747 5.267 1.00 97.69 72 CYS A O 1
ATOM 512 N N . GLN A 1 73 ? 2.313 -7.704 5.648 1.00 97.69 73 GLN A N 1
ATOM 513 C CA . GLN A 1 73 ? 1.810 -9.008 6.076 1.00 97.69 73 GLN A CA 1
ATOM 514 C C . GLN A 1 73 ? 1.733 -9.182 7.598 1.00 97.69 73 GLN A C 1
ATOM 516 O O . GLN A 1 73 ? 1.317 -10.240 8.071 1.00 97.69 73 GLN A O 1
ATOM 521 N N . LEU A 1 74 ? 2.132 -8.173 8.374 1.00 97.81 74 LEU A N 1
ATOM 522 C CA . LEU A 1 74 ? 2.187 -8.235 9.834 1.00 97.81 74 LEU A CA 1
ATOM 523 C C . LEU A 1 74 ? 1.344 -7.123 10.457 1.00 97.81 74 LEU A C 1
ATOM 525 O O . LEU A 1 74 ? 1.289 -6.016 9.929 1.00 97.81 74 LEU A O 1
ATOM 529 N N . CYS A 1 75 ? 0.741 -7.394 11.613 1.00 97.69 75 CYS A N 1
ATOM 530 C CA . CYS A 1 75 ? 0.239 -6.324 12.470 1.00 97.69 75 CYS A CA 1
ATOM 531 C C . CYS A 1 75 ? 1.368 -5.751 13.327 1.00 97.69 75 CYS A C 1
ATOM 533 O O . CYS A 1 75 ? 2.303 -6.454 13.720 1.00 97.69 75 CYS A O 1
ATOM 535 N N . ASP A 1 76 ? 1.253 -4.473 13.661 1.00 96.00 76 ASP A N 1
ATOM 536 C CA . ASP A 1 76 ? 2.127 -3.808 14.611 1.00 96.00 76 ASP A CA 1
ATOM 537 C C . ASP A 1 76 ? 1.725 -4.114 16.061 1.00 96.00 76 ASP A C 1
ATOM 539 O O . ASP A 1 76 ? 1.141 -3.295 16.776 1.00 96.00 76 ASP A O 1
ATOM 543 N N . SER A 1 77 ? 2.021 -5.342 16.487 1.00 95.19 77 SER A N 1
ATOM 544 C CA . SER A 1 77 ? 1.670 -5.850 17.815 1.00 95.19 77 SER A CA 1
ATOM 545 C C . SER A 1 77 ? 2.309 -5.056 18.956 1.00 95.19 77 SER A C 1
ATOM 547 O O . SER A 1 77 ? 1.728 -4.965 20.035 1.00 95.19 77 SER A O 1
ATOM 549 N N . GLU A 1 78 ? 3.476 -4.451 18.721 1.00 94.25 78 GLU A N 1
ATOM 550 C CA . GLU A 1 78 ? 4.175 -3.600 19.696 1.00 94.25 78 GLU A CA 1
ATOM 551 C C . GLU A 1 78 ? 3.342 -2.359 20.045 1.00 94.25 78 GLU A C 1
ATOM 553 O O . GLU A 1 78 ? 3.311 -1.933 21.198 1.00 94.25 78 GLU A O 1
ATOM 558 N N . ASN A 1 79 ? 2.574 -1.849 19.077 1.00 91.38 79 ASN A N 1
ATOM 559 C CA . ASN A 1 79 ? 1.652 -0.728 19.246 1.00 91.38 79 ASN A CA 1
ATOM 560 C C . ASN A 1 79 ? 0.190 -1.169 19.441 1.00 91.38 79 ASN A C 1
ATOM 562 O O . ASN A 1 79 ? -0.733 -0.393 19.189 1.00 91.38 79 ASN A O 1
ATOM 566 N N . ARG A 1 80 ? -0.031 -2.395 19.942 1.00 92.69 80 ARG A N 1
ATOM 567 C CA . ARG A 1 80 ? -1.353 -2.958 20.292 1.00 92.69 80 ARG A CA 1
ATOM 568 C C . ARG A 1 80 ? -2.319 -3.143 19.115 1.00 92.69 80 ARG A C 1
ATOM 570 O O . ARG A 1 80 ? -3.528 -3.233 19.332 1.00 92.69 80 ARG A O 1
ATOM 577 N N . TYR A 1 81 ? -1.811 -3.237 17.887 1.00 95.62 81 TYR A N 1
ATOM 578 C CA . TYR A 1 81 ? -2.638 -3.638 16.751 1.00 95.62 81 TYR A CA 1
ATOM 579 C C . TYR A 1 81 ? -2.816 -5.154 16.724 1.00 95.62 81 TYR A C 1
ATOM 581 O O . TYR A 1 81 ? -1.852 -5.917 16.822 1.00 95.62 81 TYR A O 1
ATOM 589 N N . LEU A 1 82 ? -4.065 -5.582 16.572 1.00 96.06 82 LEU A N 1
ATOM 590 C CA . LEU A 1 82 ? -4.483 -6.979 16.601 1.00 96.06 82 LEU A CA 1
ATOM 591 C C . LEU A 1 82 ? -5.165 -7.351 15.285 1.00 96.06 82 LEU A C 1
ATOM 593 O O . LEU A 1 82 ? -5.801 -6.515 14.651 1.00 96.06 82 LEU A O 1
ATOM 597 N N . GLY A 1 83 ? -5.073 -8.618 14.889 1.00 96.19 83 GLY A N 1
ATOM 598 C CA . GLY A 1 83 ? -5.707 -9.127 13.675 1.00 96.19 83 GLY A CA 1
ATOM 599 C C . GLY A 1 83 ? -4.742 -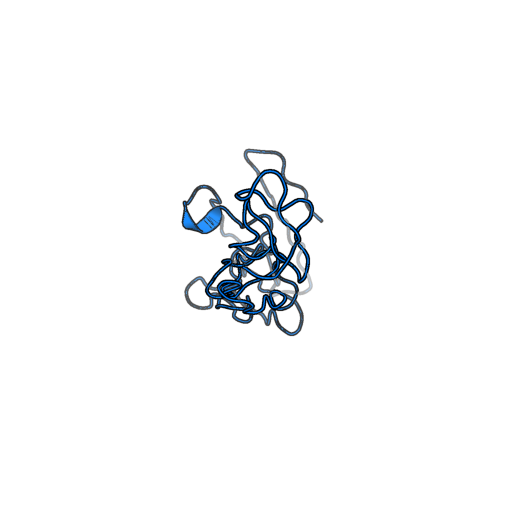9.920 12.808 1.00 96.19 83 GLY A C 1
ATOM 600 O O . GLY A 1 83 ? -3.718 -10.416 13.277 1.00 96.19 83 GLY A O 1
ATOM 601 N N . ASN A 1 84 ? -5.096 -10.068 11.534 1.00 97.06 84 ASN A N 1
ATOM 602 C CA . ASN A 1 84 ? -4.266 -10.754 10.554 1.00 97.06 84 ASN A CA 1
ATOM 603 C C . ASN A 1 84 ? -4.477 -10.116 9.170 1.00 97.06 84 ASN A C 1
ATOM 605 O O . ASN A 1 84 ? -5.529 -10.337 8.562 1.00 97.06 84 ASN A O 1
ATOM 609 N N . PRO A 1 85 ? -3.493 -9.368 8.641 1.00 97.31 85 PRO A N 1
ATOM 610 C CA . PRO A 1 85 ? -3.642 -8.664 7.372 1.00 97.31 85 PRO A CA 1
ATOM 611 C C . PRO A 1 85 ? -3.670 -9.615 6.167 1.00 97.31 85 PRO A C 1
ATOM 613 O O . PRO A 1 85 ? -4.211 -9.254 5.130 1.00 97.31 85 PRO A O 1
ATOM 616 N N . LEU A 1 86 ? -3.188 -10.857 6.301 1.00 97.44 86 LEU A N 1
ATOM 617 C CA . LEU A 1 86 ? -3.296 -11.871 5.245 1.00 97.44 86 LEU A CA 1
ATOM 618 C C . LEU A 1 86 ? -4.718 -12.433 5.093 1.00 97.44 86 LEU A C 1
ATOM 620 O O . LEU A 1 86 ? -5.023 -13.077 4.092 1.00 97.44 86 LEU A O 1
ATOM 624 N N . ARG A 1 87 ? -5.587 -12.239 6.094 1.00 96.62 87 ARG A N 1
ATOM 625 C CA . ARG A 1 87 ? -6.981 -12.724 6.095 1.00 96.62 87 ARG A CA 1
ATOM 626 C C . ARG A 1 87 ? -8.001 -11.612 6.348 1.00 96.62 87 ARG A C 1
ATOM 628 O O . ARG A 1 87 ? -9.157 -11.904 6.633 1.00 96.62 87 ARG A O 1
ATOM 635 N N . GLY A 1 88 ? -7.575 -10.356 6.286 1.00 95.69 88 GLY A N 1
ATOM 636 C CA . GLY A 1 88 ? -8.374 -9.209 6.691 1.00 95.69 88 GLY A CA 1
ATOM 637 C C . GLY A 1 88 ? -7.484 -7.996 6.904 1.00 95.69 88 GLY A C 1
ATOM 638 O O . GLY A 1 88 ? -6.771 -7.583 5.998 1.00 95.69 88 GLY A O 1
ATOM 639 N N . THR A 1 89 ? -7.519 -7.425 8.104 1.00 96.81 89 THR A N 1
ATOM 640 C CA . THR A 1 89 ? -6.745 -6.230 8.453 1.00 96.81 89 THR A CA 1
ATOM 641 C C . THR A 1 89 ? -6.323 -6.260 9.924 1.00 96.81 89 THR A C 1
ATOM 643 O O . THR A 1 89 ? -6.586 -7.235 10.640 1.00 96.81 89 THR A O 1
ATOM 646 N N . CYS A 1 90 ? -5.637 -5.207 10.353 1.00 97.50 90 CYS A N 1
ATOM 647 C CA . CYS A 1 90 ? -5.253 -4.968 11.734 1.00 97.50 90 CYS A CA 1
ATOM 648 C C . CYS A 1 90 ? -6.128 -3.865 12.326 1.00 97.50 90 CYS A C 1
ATOM 650 O O . CYS A 1 90 ? -6.433 -2.882 11.652 1.00 97.50 90 CYS A O 1
ATOM 652 N N . TYR A 1 91 ? -6.499 -4.027 13.590 1.00 96.69 91 TYR A N 1
ATOM 653 C CA . TYR A 1 91 ? -7.364 -3.123 14.333 1.00 96.69 91 TYR A CA 1
ATOM 654 C C . TYR A 1 91 ? -6.673 -2.677 15.609 1.00 96.69 91 TYR A C 1
ATOM 656 O O . TYR A 1 91 ? -6.008 -3.471 16.279 1.00 96.69 91 TYR A O 1
ATOM 664 N N . TYR A 1 92 ? -6.877 -1.421 15.975 1.00 94.88 92 TYR A N 1
ATOM 665 C CA . TYR A 1 92 ? -6.526 -0.932 17.294 1.00 94.88 92 TYR A CA 1
ATOM 666 C C . TYR A 1 92 ? -7.693 -1.158 18.256 1.00 94.88 92 TYR A C 1
ATOM 668 O O . TYR A 1 92 ? -8.803 -0.681 18.007 1.00 94.88 92 TYR A O 1
ATOM 676 N N . SER A 1 93 ? -7.448 -1.871 19.356 1.00 91.12 93 SER A N 1
ATOM 677 C CA . SER A 1 93 ? -8.475 -2.111 20.372 1.00 91.12 93 SER A CA 1
ATOM 678 C C . SER A 1 93 ? -8.672 -0.870 21.239 1.00 91.12 93 SER A C 1
ATOM 680 O O . SER A 1 93 ? -7.768 -0.467 21.973 1.00 91.12 93 SER A O 1
ATOM 682 N N . LEU A 1 94 ? -9.862 -0.279 21.175 1.00 89.75 94 LEU A N 1
ATOM 683 C CA . LEU A 1 94 ? -10.267 0.823 22.039 1.00 89.75 94 LEU A CA 1
ATOM 684 C C . LEU A 1 94 ? -10.774 0.265 23.370 1.00 89.75 94 LEU A C 1
ATOM 686 O O . LEU A 1 94 ? -11.600 -0.649 23.399 1.00 89.75 94 LEU A O 1
ATOM 690 N N . LEU A 1 95 ? -10.267 0.817 24.469 1.00 86.31 95 LEU A N 1
ATOM 691 C CA . LEU A 1 95 ? -10.762 0.513 25.809 1.00 86.31 95 LEU A CA 1
ATOM 692 C C . LEU A 1 95 ? -11.962 1.411 26.118 1.00 86.31 95 LEU A C 1
ATOM 694 O O . LEU A 1 95 ? -11.917 2.613 25.853 1.00 86.31 95 LEU A O 1
ATOM 698 N N . ILE A 1 96 ? -13.016 0.825 26.683 1.00 82.88 96 ILE A N 1
ATOM 699 C CA . ILE A 1 96 ? -14.204 1.562 27.132 1.00 82.88 96 ILE A CA 1
ATOM 700 C C . ILE A 1 96 ? -13.788 2.539 28.240 1.00 82.88 96 ILE A C 1
ATOM 702 O O . ILE A 1 96 ? -12.907 2.221 29.033 1.00 82.88 96 ILE A O 1
ATOM 706 N N . ASP A 1 97 ? -14.399 3.723 28.264 1.00 82.94 97 ASP A N 1
ATOM 707 C CA . ASP A 1 97 ? -14.126 4.823 29.206 1.00 82.94 97 ASP A CA 1
ATOM 708 C C . ASP A 1 97 ? -12.777 5.546 29.017 1.00 82.94 97 ASP A C 1
ATOM 710 O O . ASP A 1 97 ? -12.438 6.440 29.794 1.00 82.94 97 ASP A O 1
ATOM 714 N N . TYR A 1 98 ? -12.021 5.226 27.959 1.00 87.31 98 TYR A N 1
ATOM 715 C CA . TYR A 1 98 ? -10.769 5.911 27.629 1.00 87.31 98 TYR A CA 1
ATOM 716 C C . TYR A 1 98 ? -10.886 6.773 26.373 1.00 87.31 98 TYR A C 1
ATOM 718 O O . TYR A 1 98 ? -11.493 6.395 25.372 1.00 87.31 98 TYR A O 1
ATOM 726 N N . GLN A 1 99 ? -10.214 7.924 26.407 1.00 89.12 99 GLN A N 1
ATOM 727 C CA . GLN A 1 99 ? -10.012 8.772 25.240 1.00 89.12 99 GLN A CA 1
ATOM 728 C C . GLN A 1 99 ? -8.665 8.453 24.584 1.00 89.12 99 GLN A C 1
ATOM 730 O O . GLN A 1 99 ? -7.636 8.365 25.254 1.00 89.12 99 GLN A O 1
ATOM 735 N N . PHE A 1 100 ? -8.672 8.337 23.257 1.00 89.56 100 PHE A N 1
ATOM 736 C CA . PHE A 1 100 ? -7.482 8.082 22.452 1.00 89.56 100 PHE A CA 1
ATOM 737 C C . PHE A 1 100 ? -7.276 9.197 21.430 1.00 89.56 100 PHE A C 1
ATOM 739 O O . PHE A 1 100 ? -8.234 9.711 20.855 1.00 89.56 100 PHE A O 1
ATOM 746 N N . THR A 1 101 ? -6.011 9.527 21.173 1.00 87.81 101 THR A N 1
ATOM 747 C CA . THR A 1 101 ? -5.611 10.490 20.144 1.00 87.81 101 THR A CA 1
ATOM 748 C C . THR A 1 101 ? -4.607 9.826 19.219 1.00 87.81 101 THR A C 1
ATOM 750 O O . THR A 1 101 ? -3.585 9.311 19.673 1.00 87.81 101 THR A O 1
ATOM 753 N N . PHE A 1 102 ? -4.879 9.868 17.919 1.00 86.88 102 PHE A N 1
ATOM 754 C CA . PHE A 1 102 ? -3.997 9.335 16.887 1.00 86.88 102 PHE A CA 1
ATOM 755 C C . PHE A 1 102 ? -3.536 10.472 15.981 1.00 86.88 102 PHE A C 1
ATOM 757 O O . PHE A 1 102 ? -4.329 11.330 15.600 1.00 86.88 102 PHE A O 1
ATOM 764 N N . SER A 1 103 ? -2.251 10.468 15.636 1.00 81.50 103 SER A N 1
ATOM 765 C CA . SER A 1 103 ? -1.672 11.396 14.666 1.00 81.50 103 SER A CA 1
ATOM 766 C C . SER A 1 103 ? -1.200 10.624 13.435 1.00 81.50 103 SER A C 1
ATOM 768 O O . SER A 1 103 ? -0.680 9.511 13.561 1.00 81.50 103 SER A O 1
ATOM 770 N N . LEU A 1 104 ? -1.417 11.222 12.262 1.00 78.25 104 LEU A N 1
ATOM 771 C CA . LEU A 1 104 ? -0.939 10.765 10.950 1.00 78.25 104 LEU A CA 1
ATOM 772 C C . LEU A 1 104 ? 0.018 11.796 10.322 1.00 78.25 104 LEU A C 1
ATOM 774 O O . LEU A 1 104 ? 0.076 11.949 9.108 1.00 78.25 104 LEU A O 1
ATOM 778 N N . LEU A 1 105 ? 0.703 12.582 11.156 1.00 76.56 105 LEU A N 1
ATOM 779 C CA . LEU A 1 105 ? 1.576 13.675 10.713 1.00 76.56 105 LEU A CA 1
ATOM 780 C C . LEU A 1 105 ? 3.065 13.310 10.739 1.00 76.56 105 LEU A C 1
ATOM 782 O O . LEU A 1 105 ? 3.899 14.172 10.469 1.00 76.56 105 LEU A O 1
ATOM 786 N N . GLN A 1 106 ? 3.418 12.079 11.109 1.00 75.75 106 GLN A N 1
ATOM 787 C CA . GLN A 1 106 ? 4.820 11.670 11.198 1.00 75.75 106 GLN A CA 1
ATOM 788 C C . GLN A 1 106 ? 5.376 11.329 9.810 1.00 75.75 106 GLN A C 1
ATOM 790 O O . GLN A 1 106 ? 4.623 10.988 8.898 1.00 75.75 106 GLN A O 1
ATOM 795 N N . GLU A 1 107 ? 6.699 11.409 9.633 1.00 68.62 107 GLU A N 1
ATOM 796 C CA . GLU A 1 107 ? 7.340 11.056 8.353 1.00 68.62 107 GLU A CA 1
ATOM 797 C C . GLU A 1 107 ? 7.041 9.608 7.945 1.00 68.62 107 GLU A C 1
ATOM 799 O O . GLU A 1 107 ? 6.765 9.341 6.773 1.00 68.62 107 GLU A O 1
ATOM 804 N N . ASP A 1 108 ? 6.983 8.709 8.929 1.00 70.00 108 ASP A N 1
ATOM 805 C CA . ASP A 1 108 ? 6.628 7.301 8.739 1.00 70.00 108 ASP A CA 1
ATOM 806 C C . ASP A 1 108 ? 5.153 7.101 8.335 1.00 70.00 108 ASP A C 1
ATOM 808 O O . ASP A 1 108 ? 4.805 6.076 7.751 1.00 70.00 108 ASP A O 1
ATOM 812 N N . ASP A 1 109 ? 4.285 8.095 8.569 1.00 79.19 109 ASP A N 1
ATOM 813 C CA . ASP A 1 109 ? 2.850 8.027 8.268 1.00 79.19 109 ASP A CA 1
ATOM 814 C C . ASP A 1 109 ? 2.502 8.487 6.842 1.00 79.19 109 ASP A C 1
ATOM 816 O O . ASP A 1 109 ? 1.338 8.410 6.446 1.00 79.19 109 ASP A O 1
ATOM 820 N N . ARG A 1 110 ? 3.476 8.949 6.040 1.00 86.94 110 ARG A N 1
ATOM 821 C CA . ARG A 1 110 ? 3.235 9.587 4.725 1.00 86.94 110 ARG A CA 1
ATOM 822 C C . ARG A 1 110 ? 2.344 8.769 3.780 1.00 86.94 110 ARG A C 1
ATOM 824 O O . ARG A 1 110 ? 1.676 9.340 2.919 1.00 86.94 110 ARG A O 1
ATOM 831 N N . HIS A 1 111 ? 2.377 7.446 3.897 1.00 90.88 111 HIS A N 1
ATOM 832 C CA . HIS A 1 111 ? 1.645 6.535 3.018 1.00 90.88 111 HIS A CA 1
ATOM 833 C C . HIS A 1 111 ? 0.350 5.992 3.629 1.00 90.88 111 HIS A C 1
ATOM 835 O O . HIS A 1 111 ? -0.428 5.358 2.916 1.00 90.88 111 HIS A O 1
ATOM 841 N N . HIS A 1 112 ? 0.094 6.247 4.913 1.00 92.25 112 HIS A N 1
ATOM 842 C CA . HIS A 1 112 ? -1.120 5.806 5.581 1.00 92.25 112 HIS A CA 1
ATOM 843 C C . HIS A 1 112 ? -2.312 6.689 5.203 1.00 92.25 112 HIS A C 1
ATOM 845 O O . HIS A 1 112 ? -2.274 7.912 5.304 1.00 92.25 112 HIS A O 1
ATOM 851 N N . THR A 1 113 ? -3.400 6.049 4.791 1.00 90.81 113 THR A N 1
ATOM 852 C CA . THR A 1 113 ? -4.666 6.683 4.406 1.00 90.81 113 THR A CA 1
ATOM 853 C C . THR A 1 113 ? -5.857 6.134 5.187 1.00 90.81 113 THR A C 1
ATOM 855 O O . THR A 1 113 ? -6.944 6.700 5.108 1.00 90.81 113 THR A O 1
ATOM 858 N N . ALA A 1 114 ? -5.662 5.056 5.950 1.00 91.81 114 ALA A N 1
ATOM 859 C CA . ALA A 1 114 ? -6.690 4.420 6.760 1.00 91.81 114 ALA A CA 1
ATOM 860 C C . ALA A 1 114 ? -6.154 4.005 8.137 1.00 91.81 114 ALA A C 1
ATOM 862 O O . ALA A 1 114 ? -4.960 3.758 8.324 1.00 91.81 114 ALA A O 1
ATOM 863 N N . ILE A 1 115 ? -7.061 3.890 9.099 1.00 92.06 115 ILE A N 1
ATOM 864 C CA . ILE A 1 115 ? -6.829 3.299 10.416 1.00 92.06 115 ILE A CA 1
ATOM 865 C C . ILE A 1 115 ? -8.112 2.587 10.832 1.00 92.06 115 ILE A C 1
ATOM 867 O O . ILE A 1 115 ? -9.200 3.128 10.646 1.00 92.06 115 ILE A O 1
ATOM 871 N N . ASN A 1 116 ? -7.986 1.383 11.387 1.00 94.06 116 ASN A N 1
ATOM 872 C CA . ASN A 1 116 ? -9.139 0.600 11.812 1.00 94.06 116 ASN A CA 1
ATOM 873 C C . ASN A 1 116 ? -9.171 0.499 13.332 1.00 94.06 116 ASN A C 1
ATOM 875 O O . ASN A 1 116 ? -8.164 0.186 13.973 1.00 94.06 116 ASN A O 1
ATOM 879 N N . PHE A 1 117 ? -10.351 0.714 13.898 1.00 92.88 117 PHE A N 1
ATOM 880 C CA . PHE A 1 117 ? -10.596 0.611 15.329 1.00 92.88 117 PHE A CA 1
ATOM 881 C C . PHE A 1 117 ? -11.572 -0.524 15.606 1.00 92.88 117 PHE A C 1
ATOM 883 O O . PHE A 1 117 ? -12.476 -0.781 14.814 1.00 92.88 117 PHE A O 1
ATOM 890 N N . ILE A 1 118 ? -11.400 -1.190 16.743 1.00 90.56 118 ILE A N 1
ATOM 891 C CA . ILE A 1 118 ? -12.367 -2.157 17.255 1.00 90.56 118 ILE A CA 1
ATOM 892 C C . ILE A 1 118 ? -12.647 -1.848 18.721 1.00 90.56 118 ILE A C 1
ATOM 894 O O . ILE A 1 118 ? -11.732 -1.585 19.497 1.00 90.56 118 ILE A O 1
ATOM 898 N N . ALA A 1 119 ? -13.918 -1.874 19.101 1.00 87.75 119 ALA A N 1
ATOM 899 C CA . ALA A 1 119 ? -14.352 -1.741 20.481 1.00 87.75 119 ALA A CA 1
ATOM 900 C C . ALA A 1 119 ? -15.303 -2.900 20.771 1.00 87.75 119 ALA A C 1
ATOM 902 O O . ALA A 1 119 ? -16.380 -2.983 20.183 1.00 87.75 119 ALA A O 1
ATOM 903 N N . ASN A 1 120 ? -14.874 -3.827 21.627 1.00 81.94 120 ASN A N 1
ATOM 904 C CA . ASN A 1 120 ? -15.647 -5.019 21.947 1.00 81.94 120 ASN A CA 1
ATOM 905 C C . ASN A 1 120 ? -16.201 -4.899 23.376 1.00 81.94 120 ASN A C 1
ATOM 907 O O . ASN A 1 120 ? -15.419 -4.992 24.323 1.00 81.94 120 ASN A O 1
ATOM 911 N N . PRO A 1 121 ? -17.512 -4.669 23.562 1.00 78.19 121 PRO A N 1
ATOM 912 C CA . PRO A 1 121 ? -18.087 -4.528 24.892 1.00 78.19 121 PRO A CA 1
ATOM 913 C C . PRO A 1 121 ? -18.069 -5.851 25.660 1.00 78.19 121 PRO A C 1
ATOM 915 O O . PRO A 1 121 ? -18.466 -6.890 25.140 1.00 78.19 121 PRO A O 1
ATOM 918 N N . GLU A 1 122 ? -17.635 -5.812 26.924 1.00 74.25 122 GLU A N 1
ATOM 919 C CA . GLU A 1 122 ? -17.616 -6.997 27.799 1.00 74.25 122 GLU A CA 1
ATOM 920 C C . GLU A 1 122 ? -19.027 -7.471 28.188 1.00 74.25 122 GLU A C 1
ATOM 922 O O . GLU A 1 122 ? -19.225 -8.632 28.539 1.00 74.25 122 GLU A O 1
ATOM 927 N N . GLN A 1 123 ? -20.024 -6.580 28.129 1.00 74.56 123 GLN A N 1
ATOM 928 C CA . GLN A 1 123 ? -21.410 -6.863 28.503 1.00 74.56 123 GLN A CA 1
ATOM 929 C C . GLN A 1 123 ? -22.330 -6.684 27.296 1.00 74.56 123 GLN A C 1
ATOM 931 O O . GLN A 1 123 ? -22.414 -5.599 26.728 1.00 74.56 123 GLN A O 1
ATOM 936 N N . SER A 1 124 ? -23.086 -7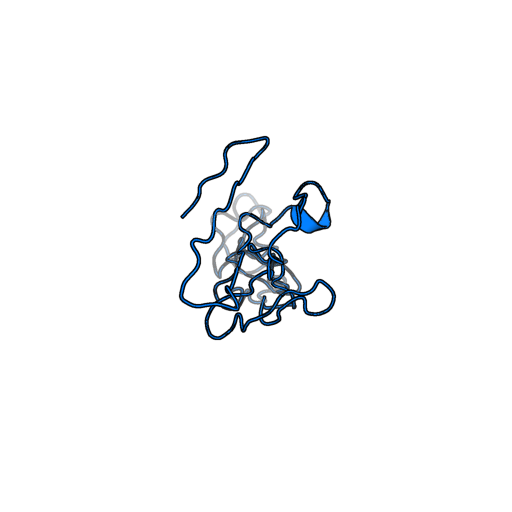.730 26.956 1.00 67.25 124 SER A N 1
ATOM 937 C CA . SER A 1 124 ? -24.010 -7.760 25.812 1.00 67.25 124 SER A CA 1
ATOM 938 C C . SER A 1 124 ? -25.223 -6.828 25.940 1.00 67.25 124 SER A C 1
ATOM 940 O O . SER A 1 124 ? -25.945 -6.640 24.967 1.00 67.25 124 SER A O 1
ATOM 942 N N . ASN A 1 125 ? -25.466 -6.258 27.127 1.00 64.31 125 ASN A N 1
ATOM 943 C CA . ASN A 1 125 ? -26.691 -5.518 27.457 1.00 64.31 125 ASN A CA 1
ATOM 944 C C . ASN A 1 125 ? -26.451 -4.022 27.726 1.00 64.31 125 ASN A C 1
ATOM 946 O O . ASN A 1 125 ? -27.249 -3.386 28.417 1.00 64.31 125 ASN A O 1
ATOM 950 N N . LYS A 1 126 ? -25.351 -3.454 27.226 1.00 69.25 126 LYS A N 1
ATOM 951 C CA . LYS A 1 126 ? -25.071 -2.017 27.328 1.00 69.25 126 LYS A CA 1
ATOM 952 C C . LYS A 1 126 ? -24.824 -1.429 25.947 1.00 69.25 126 LYS A C 1
ATOM 954 O O . LYS A 1 126 ? -24.134 -2.031 25.130 1.00 69.25 126 LYS A O 1
ATOM 959 N N . ASN A 1 127 ? -25.384 -0.246 25.714 1.00 73.38 127 ASN A N 1
ATOM 960 C CA . ASN A 1 127 ? -25.090 0.531 24.518 1.00 73.38 127 ASN A CA 1
ATOM 961 C C . ASN A 1 127 ? -23.640 1.016 24.584 1.00 73.38 127 ASN A C 1
ATOM 963 O O . ASN A 1 127 ? -23.166 1.416 25.649 1.00 73.38 127 ASN A O 1
ATOM 967 N N . LEU A 1 128 ? -22.953 0.962 23.448 1.00 78.94 128 LEU A N 1
ATOM 968 C CA . LEU A 1 128 ? -21.619 1.515 23.292 1.00 78.94 128 LEU A CA 1
ATOM 969 C C . LEU A 1 128 ? -21.735 2.826 22.517 1.00 78.94 128 LEU A C 1
ATOM 971 O O . LEU A 1 128 ? -22.055 2.812 21.330 1.00 78.94 128 LEU A O 1
ATOM 975 N N . ASP A 1 129 ? -21.453 3.937 23.188 1.00 80.81 129 ASP A N 1
ATOM 976 C CA . ASP A 1 129 ? -21.377 5.249 22.554 1.00 80.81 129 ASP A CA 1
ATOM 977 C C . ASP A 1 129 ? -19.925 5.552 22.173 1.00 80.81 129 ASP A C 1
ATOM 979 O O . ASP A 1 129 ? -19.033 5.585 23.023 1.00 80.81 129 ASP A O 1
ATOM 983 N N . ILE A 1 130 ? -19.679 5.779 20.881 1.00 84.38 130 ILE A N 1
ATOM 984 C CA . ILE A 1 130 ? -18.364 6.151 20.349 1.00 84.38 130 ILE A CA 1
ATOM 985 C C . ILE A 1 130 ? -18.466 7.559 19.767 1.00 84.38 130 ILE A C 1
ATOM 987 O O . ILE A 1 130 ? -19.250 7.811 18.856 1.00 84.38 130 ILE A O 1
ATOM 991 N N . SER A 1 131 ? -17.636 8.472 20.270 1.00 86.38 131 SER A N 1
ATOM 992 C CA . SER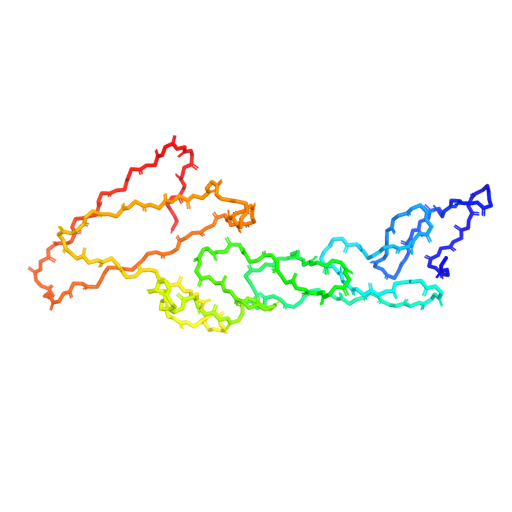 A 1 131 ? -17.473 9.817 19.710 1.00 86.38 131 SER A CA 1
ATOM 993 C C . SER A 1 131 ? -16.136 9.917 18.983 1.00 86.38 131 SER A C 1
ATOM 995 O O . SER A 1 131 ? -15.089 9.700 19.590 1.00 86.38 131 SER A O 1
ATOM 997 N N . ILE A 1 132 ? -16.160 10.272 17.697 1.00 86.06 132 ILE A N 1
ATOM 998 C CA . ILE A 1 132 ? -14.950 10.491 16.892 1.00 86.06 132 ILE A CA 1
ATOM 999 C C . ILE A 1 132 ? -14.908 11.955 16.473 1.00 86.06 132 ILE A C 1
ATOM 1001 O O . ILE A 1 132 ? -15.844 12.458 15.856 1.00 86.06 132 ILE A O 1
ATOM 1005 N N . ASN A 1 133 ? -13.806 12.627 16.799 1.00 86.50 133 ASN A N 1
ATOM 1006 C CA . ASN A 1 133 ? -13.536 13.991 16.368 1.00 86.50 133 ASN A CA 1
ATOM 1007 C C . ASN A 1 133 ? -12.271 14.005 15.503 1.00 86.50 133 ASN A C 1
ATOM 1009 O O . ASN A 1 133 ? -11.225 13.517 15.934 1.00 86.50 133 ASN A O 1
ATOM 1013 N N . ALA A 1 134 ? -12.369 14.558 14.296 1.00 83.81 134 ALA A N 1
ATOM 1014 C CA . ALA A 1 134 ? -11.272 14.636 13.342 1.00 83.81 134 ALA A CA 1
ATOM 1015 C C . ALA A 1 134 ? -10.977 16.095 12.983 1.00 83.81 134 ALA A C 1
ATOM 1017 O O . ALA A 1 134 ? -11.884 16.891 12.761 1.00 83.81 134 ALA A O 1
ATOM 1018 N N . SER A 1 135 ? -9.691 16.441 12.901 1.00 81.31 135 SER A N 1
ATOM 1019 C CA . SER A 1 135 ? -9.237 17.800 12.584 1.00 81.31 135 SER A CA 1
ATOM 1020 C C . SER A 1 135 ? -9.389 18.184 11.107 1.00 81.31 135 SER A C 1
ATOM 1022 O O . SER A 1 135 ? -9.312 19.363 10.785 1.00 81.31 135 SER A O 1
ATOM 1024 N N . ASN A 1 136 ? -9.588 17.208 10.219 1.00 77.00 136 ASN A N 1
ATOM 1025 C CA . ASN A 1 136 ? -9.674 17.363 8.766 1.00 77.00 136 ASN A CA 1
ATOM 1026 C C . ASN A 1 136 ? -10.729 16.404 8.186 1.00 77.00 136 ASN A C 1
ATOM 1028 O O . ASN A 1 136 ? -11.322 15.619 8.922 1.00 77.00 136 ASN A O 1
ATOM 1032 N N . ASN A 1 137 ? -10.926 16.448 6.860 1.00 69.75 137 ASN A N 1
ATOM 1033 C CA . ASN A 1 137 ? -11.815 15.557 6.105 1.00 69.75 137 ASN A CA 1
ATOM 1034 C C . ASN A 1 137 ? -11.538 14.081 6.426 1.00 69.75 137 ASN A C 1
ATOM 1036 O O . ASN A 1 137 ? -10.617 13.470 5.884 1.00 69.75 137 ASN A O 1
ATOM 1040 N N . PHE A 1 138 ? -12.356 13.523 7.308 1.00 71.19 138 PHE A N 1
ATOM 1041 C CA . PHE A 1 138 ? -12.319 12.134 7.723 1.00 71.19 138 PHE A CA 1
ATOM 1042 C C . PHE A 1 138 ? -13.602 11.466 7.247 1.00 71.19 138 PHE A C 1
ATOM 1044 O O . PHE A 1 138 ? -14.691 12.001 7.454 1.00 71.19 138 PHE A O 1
ATOM 1051 N N . ASN A 1 139 ? -13.466 10.324 6.577 1.00 72.00 139 ASN A N 1
ATOM 1052 C CA . ASN A 1 139 ? -14.602 9.541 6.119 1.00 72.00 139 ASN A CA 1
ATOM 1053 C C . ASN A 1 139 ? -14.690 8.259 6.948 1.00 72.00 139 ASN A C 1
ATOM 1055 O O . ASN A 1 139 ? -13.732 7.487 6.997 1.00 72.00 139 ASN A O 1
ATOM 1059 N N . LEU A 1 140 ? -15.831 8.075 7.607 1.00 69.62 140 LEU A N 1
ATOM 1060 C CA . LEU A 1 140 ? -16.171 6.867 8.345 1.00 69.62 140 LEU A CA 1
ATOM 1061 C C . LEU A 1 140 ? -16.884 5.916 7.388 1.00 69.62 140 LEU A C 1
ATOM 1063 O O . LEU A 1 140 ? -18.036 6.162 7.036 1.00 69.62 140 LEU A O 1
ATOM 1067 N N . ASN A 1 141 ? -16.185 4.856 6.988 1.00 58.41 141 ASN A N 1
ATOM 1068 C CA . ASN A 1 141 ? -16.733 3.756 6.198 1.00 58.41 141 ASN A CA 1
ATOM 1069 C C . ASN A 1 141 ? -16.768 2.473 7.024 1.00 58.41 141 ASN A C 1
ATOM 1071 O O . ASN A 1 141 ? -15.804 2.256 7.794 1.00 58.41 141 ASN A O 1
#

Foldseek 3Di:
DPQADDDPVFAGPDGHQQFDDRRSQWGHFQWADGPPPNDHIDGQQQLPQASGADRHPSQGLGAEPQQDDSNSQDGNVVQQWDDTSNVPHTEHEDDPPDDDDDDLPDPSNPRHDHYHYDYDDPDPPDDDDDDDDDPDDDDDD

InterPro domains:
  IPR002049 Laminin-type EGF domain [PF00053] (44-78)
  IPR002049 Laminin-type EGF domain [PS01248] (12-46)
  IPR002049 Laminin-type EGF domain [PS50027] (1-43)
  IPR002049 Laminin-type EGF domain [cd00055] (14-42)
  IPR051568 LZTR1/Attractin [PTHR46376] (1-141)
  IPR056732 Attractin, GBD domain [PF24972] (91-141)
  IPR056863 Laminin/attractin/netrin-like, EGF domain [PF24973] (1-41)